Protein AF-A0A7C5U5Z0-F1 (afdb_monomer_lite)

Foldseek 3Di:
DDKDKDKAAALGGDCVVVCVVCVVLVHDPVVVRVVRNVVSVVVHRDIWIWMWDQDSPVRDIDIDIHD

Secondary structure (DSSP, 8-state):
-EEEEEEEETTB---HHHHHHHHHTT--HHHHHHHHHHHTGGGTTSEEEEEEEEETTTTEEEEEEE-

pLDDT: mean 81.44, std 4.47, range [64.06, 87.0]

Radius of gyration: 11.17 Å; chains: 1; bounding box: 28×21×24 Å

Sequence (67 aa):
MEKINLIVDAGKANLEQLSTKINSLGFNVNEIQKEINEKTKEFSGLKVNVTLILDKENEKYEIKVKA

Structure (mmCIF, N/CA/C/O backbone):
data_AF-A0A7C5U5Z0-F1
#
_entry.id   AF-A0A7C5U5Z0-F1
#
loop_
_atom_site.group_PDB
_atom_site.id
_atom_site.type_symbol
_atom_site.label_atom_id
_atom_site.label_alt_id
_atom_site.label_comp_id
_atom_site.label_asym_id
_atom_site.label_entity_id
_atom_site.label_seq_id
_atom_site.pdbx_PDB_ins_code
_atom_site.Cartn_x
_atom_site.Cartn_y
_atom_site.Cartn_z
_atom_site.occupancy
_atom_site.B_iso_or_equiv
_atom_site.auth_seq_id
_atom_site.auth_comp_id
_atom_site.auth_asym_id
_atom_site.auth_atom_id
_atom_site.pdbx_PDB_model_num
ATOM 1 N N . MET A 1 1 ? -16.285 2.051 1.112 1.00 73.69 1 MET A N 1
ATOM 2 C CA . MET A 1 1 ? -15.216 1.434 0.287 1.00 73.69 1 MET A CA 1
ATOM 3 C C . MET A 1 1 ? -14.876 2.299 -0.913 1.00 73.69 1 MET A C 1
ATOM 5 O O . MET A 1 1 ? -15.738 2.516 -1.757 1.00 73.69 1 MET A O 1
ATOM 9 N N . GLU A 1 2 ? -13.632 2.757 -1.021 1.00 81.88 2 GLU A N 1
ATOM 10 C CA . GLU A 1 2 ? -13.149 3.504 -2.186 1.00 81.88 2 GLU A CA 1
ATOM 11 C C . GLU A 1 2 ? -12.032 2.726 -2.888 1.00 81.88 2 GLU A C 1
ATOM 13 O O . GLU A 1 2 ? -11.103 2.263 -2.232 1.00 81.88 2 GLU A O 1
ATOM 18 N N . LYS A 1 3 ? -12.138 2.537 -4.210 1.00 84.88 3 LYS A N 1
ATOM 19 C CA . LYS A 1 3 ? -11.162 1.783 -5.012 1.00 84.88 3 LYS A CA 1
ATOM 20 C C . LYS A 1 3 ? -10.449 2.719 -5.967 1.00 84.88 3 LYS A C 1
ATOM 22 O O . LYS A 1 3 ? -11.100 3.449 -6.710 1.00 84.88 3 LYS A O 1
ATOM 27 N N . ILE A 1 4 ? -9.126 2.670 -5.967 1.00 82.94 4 ILE A N 1
ATOM 28 C CA . ILE A 1 4 ? -8.290 3.543 -6.782 1.00 82.94 4 ILE A CA 1
ATOM 29 C C . ILE A 1 4 ? -7.321 2.660 -7.553 1.00 82.94 4 ILE A C 1
ATOM 31 O O . ILE A 1 4 ? -6.553 1.911 -6.955 1.00 82.94 4 ILE A O 1
ATOM 35 N N . ASN A 1 5 ? -7.381 2.740 -8.879 1.00 84.44 5 ASN A N 1
ATOM 36 C CA . ASN A 1 5 ? -6.453 2.052 -9.765 1.00 84.44 5 ASN A CA 1
ATOM 37 C C . ASN A 1 5 ? -5.394 3.044 -10.218 1.00 84.44 5 ASN A C 1
ATOM 39 O O . ASN A 1 5 ? -5.727 4.124 -10.705 1.00 84.44 5 ASN A O 1
ATOM 43 N N . LEU A 1 6 ? -4.135 2.663 -10.075 1.00 80.25 6 LEU A N 1
ATOM 44 C CA . LEU A 1 6 ? -2.998 3.471 -10.469 1.00 80.25 6 LEU A CA 1
ATOM 45 C C . LEU A 1 6 ? -1.903 2.579 -11.040 1.00 80.25 6 LEU A C 1
ATOM 47 O O . LEU A 1 6 ? -1.783 1.404 -10.697 1.00 80.25 6 LEU A O 1
ATOM 51 N N . ILE A 1 7 ? -1.099 3.162 -11.916 1.00 83.31 7 ILE A N 1
ATOM 52 C CA . ILE A 1 7 ? 0.092 2.521 -12.455 1.00 83.31 7 ILE A CA 1
ATOM 53 C C . ILE A 1 7 ? 1.267 3.103 -11.689 1.00 83.31 7 ILE A C 1
ATOM 55 O O . ILE A 1 7 ? 1.439 4.322 -11.668 1.00 83.31 7 ILE A O 1
ATOM 59 N N . VAL A 1 8 ? 2.058 2.242 -11.063 1.00 82.62 8 VAL A N 1
ATOM 60 C CA . VAL A 1 8 ? 3.269 2.651 -10.357 1.00 82.62 8 VAL A CA 1
ATOM 61 C C . VAL A 1 8 ? 4.478 1.941 -10.933 1.00 82.62 8 VAL A C 1
ATOM 63 O O . VAL A 1 8 ? 4.394 0.795 -11.375 1.00 82.62 8 VAL A O 1
ATOM 66 N N . ASP A 1 9 ? 5.615 2.619 -10.914 1.00 84.75 9 ASP A N 1
ATOM 67 C CA . ASP A 1 9 ? 6.891 1.997 -11.229 1.00 84.75 9 ASP A CA 1
ATOM 68 C C . ASP A 1 9 ? 7.320 1.126 -10.044 1.00 84.75 9 ASP A C 1
ATOM 70 O O . ASP A 1 9 ? 7.471 1.595 -8.913 1.00 84.75 9 ASP A O 1
ATOM 74 N N . ALA A 1 10 ? 7.480 -0.169 -10.285 1.00 77.50 10 ALA A N 1
ATOM 75 C CA . ALA A 1 10 ? 7.940 -1.107 -9.276 1.00 77.50 10 ALA A CA 1
ATOM 76 C C . ALA A 1 10 ? 9.346 -0.739 -8.787 1.00 77.50 10 ALA A C 1
ATOM 78 O O . ALA A 1 10 ? 10.179 -0.248 -9.553 1.00 77.50 10 ALA A O 1
ATOM 79 N N . GLY A 1 11 ? 9.602 -0.929 -7.492 1.00 73.62 11 GLY A N 1
ATOM 80 C CA . GLY A 1 11 ? 10.826 -0.440 -6.841 1.00 73.62 11 GLY A CA 1
ATOM 81 C C . GLY A 1 11 ? 10.813 1.063 -6.514 1.00 73.62 11 GLY A C 1
ATOM 82 O O . GLY A 1 11 ? 11.623 1.531 -5.707 1.00 73.62 11 GLY A O 1
ATOM 83 N N . LYS A 1 12 ? 9.883 1.826 -7.103 1.00 76.31 12 LYS A N 1
ATOM 84 C CA . LYS A 1 12 ? 9.711 3.264 -6.878 1.00 76.31 12 LYS A CA 1
ATOM 85 C C . LYS A 1 12 ? 8.231 3.644 -6.910 1.00 76.31 12 LYS A C 1
ATOM 87 O O . LYS A 1 12 ? 7.826 4.569 -7.614 1.00 76.31 12 LYS A O 1
ATOM 92 N N . ALA A 1 13 ? 7.428 2.892 -6.157 1.00 72.38 13 ALA A N 1
ATOM 93 C CA . ALA A 1 13 ? 5.982 3.004 -6.220 1.00 72.38 13 ALA A CA 1
ATOM 94 C C . ALA A 1 13 ? 5.526 4.438 -5.911 1.00 72.38 13 ALA A C 1
ATOM 96 O O . ALA A 1 13 ? 5.682 4.912 -4.785 1.00 72.38 13 ALA A O 1
ATOM 97 N N . ASN A 1 14 ? 4.975 5.134 -6.911 1.00 74.00 14 ASN A N 1
ATOM 98 C CA . ASN A 1 14 ? 4.516 6.502 -6.723 1.00 74.00 14 ASN A CA 1
ATOM 99 C C . ASN A 1 14 ? 3.129 6.505 -6.076 1.00 74.00 14 ASN A C 1
ATOM 101 O O . ASN A 1 14 ? 2.107 6.342 -6.744 1.00 74.00 14 ASN A O 1
ATOM 105 N N . LEU A 1 15 ? 3.108 6.690 -4.758 1.00 74.75 15 LEU A N 1
ATOM 106 C CA . LEU A 1 15 ? 1.878 6.803 -3.985 1.00 74.75 15 LEU A CA 1
ATOM 107 C C . LEU A 1 15 ? 1.430 8.245 -3.757 1.00 74.75 15 LEU A C 1
ATOM 109 O O . LEU A 1 15 ? 0.479 8.426 -3.006 1.00 74.75 15 LEU A O 1
ATOM 113 N N . GLU A 1 16 ? 2.029 9.268 -4.377 1.00 74.12 16 GLU A N 1
ATOM 114 C CA . GLU A 1 16 ? 1.623 10.669 -4.151 1.00 74.12 16 GLU A CA 1
ATOM 115 C C . GLU A 1 16 ? 0.115 10.870 -4.334 1.00 74.12 16 GLU A C 1
ATOM 117 O O . GLU A 1 16 ? -0.544 11.438 -3.466 1.00 74.12 16 GLU A O 1
ATOM 122 N N . GLN A 1 17 ? -0.466 10.316 -5.401 1.00 72.62 17 GLN A N 1
ATOM 123 C CA . GLN A 1 17 ? -1.903 10.449 -5.671 1.00 72.62 17 GLN A CA 1
ATOM 124 C C . GLN A 1 17 ? -2.790 9.741 -4.635 1.00 72.62 17 GLN A C 1
ATOM 126 O O . GLN A 1 17 ? -3.940 10.124 -4.423 1.00 72.62 17 GLN A O 1
ATOM 131 N N . LEU A 1 18 ? -2.263 8.706 -3.980 1.00 76.00 18 LEU A N 1
ATOM 132 C CA . LEU A 1 18 ? -2.946 7.983 -2.910 1.00 76.00 18 LEU A CA 1
ATOM 133 C C . LEU A 1 18 ? -2.658 8.565 -1.533 1.00 76.00 18 LEU A C 1
ATOM 135 O O . LEU A 1 18 ? -3.475 8.407 -0.630 1.00 76.00 18 LEU A O 1
ATOM 139 N N . SER A 1 19 ? -1.526 9.244 -1.374 1.00 77.00 19 SER A N 1
ATOM 140 C CA . SER A 1 19 ? -1.040 9.767 -0.104 1.00 77.00 19 SER A CA 1
ATOM 141 C C . SER A 1 19 ? -2.057 10.716 0.521 1.00 77.00 19 SER A C 1
ATOM 143 O O . SER A 1 19 ? -2.361 10.591 1.703 1.00 77.00 19 SER A O 1
ATOM 145 N N . THR A 1 20 ? -2.683 11.571 -0.294 1.00 79.25 20 THR A N 1
ATOM 146 C CA . THR A 1 20 ? -3.740 12.494 0.131 1.00 79.25 20 THR A CA 1
ATOM 147 C C . THR A 1 20 ? -4.965 11.754 0.669 1.00 79.25 20 THR A C 1
ATOM 149 O O . THR A 1 20 ? -5.512 12.139 1.699 1.00 79.25 20 THR A O 1
ATOM 152 N N . LYS A 1 21 ? -5.384 10.663 0.012 1.00 81.06 21 LYS A N 1
ATOM 153 C CA . LYS A 1 21 ? -6.553 9.875 0.431 1.00 81.06 21 LYS A CA 1
ATOM 154 C C . LYS A 1 21 ? -6.262 9.031 1.665 1.00 81.06 21 LYS A C 1
ATOM 156 O O . LYS A 1 21 ? -7.029 9.069 2.615 1.00 81.06 21 LYS A O 1
ATOM 161 N N . ILE A 1 22 ? -5.140 8.319 1.672 1.00 79.94 22 ILE A N 1
ATOM 162 C CA . ILE A 1 22 ? -4.665 7.511 2.800 1.00 79.94 22 ILE A CA 1
ATOM 163 C C . ILE A 1 22 ? -4.531 8.390 4.056 1.00 79.94 22 ILE A C 1
ATOM 165 O O . ILE A 1 22 ? -5.058 8.036 5.108 1.00 79.94 22 ILE A O 1
ATOM 169 N N . ASN A 1 23 ? -3.906 9.566 3.933 1.00 79.44 23 ASN A N 1
ATOM 170 C CA . ASN A 1 23 ? -3.756 10.513 5.037 1.00 79.44 23 ASN A CA 1
ATOM 171 C C . ASN A 1 23 ? -5.115 11.055 5.516 1.00 79.44 23 ASN A C 1
ATOM 173 O O . ASN A 1 23 ? -5.393 11.036 6.711 1.00 79.44 23 ASN A O 1
ATOM 177 N N . SER A 1 24 ? -6.011 11.423 4.591 1.00 81.94 24 SER A N 1
ATOM 178 C CA . SER A 1 24 ? -7.377 11.862 4.925 1.00 81.94 24 SER A CA 1
ATOM 179 C C . SER A 1 24 ? -8.222 10.786 5.624 1.00 81.94 24 SER A C 1
ATOM 181 O O . SER A 1 24 ? -9.273 11.106 6.185 1.00 81.94 24 SER A O 1
ATOM 183 N N . LEU A 1 25 ? -7.803 9.523 5.564 1.00 79.69 25 LEU A N 1
ATOM 184 C CA . LEU A 1 25 ? -8.447 8.392 6.224 1.00 79.69 25 LEU A CA 1
ATOM 185 C C . LEU A 1 25 ? -7.734 7.955 7.511 1.00 79.69 25 LEU A C 1
ATOM 187 O O . LEU A 1 25 ? -8.217 7.043 8.169 1.00 79.69 25 LEU A O 1
ATOM 191 N N . GLY A 1 26 ? -6.621 8.599 7.877 1.00 79.81 26 GLY A N 1
ATOM 192 C CA . GLY A 1 26 ? -5.854 8.277 9.085 1.00 79.81 26 GLY A CA 1
ATOM 193 C C . GLY A 1 26 ? -4.865 7.117 8.926 1.00 79.81 26 GLY A C 1
ATOM 194 O O . GLY A 1 26 ? -4.308 6.646 9.913 1.00 79.81 26 GLY A O 1
ATOM 195 N N . PHE A 1 27 ? -4.612 6.656 7.702 1.00 83.50 27 PHE A N 1
ATOM 196 C CA . PHE A 1 27 ? -3.662 5.579 7.436 1.00 83.50 27 PHE A CA 1
ATOM 197 C C . PHE A 1 27 ? -2.235 6.099 7.226 1.00 83.50 27 PHE A C 1
ATOM 199 O O . PHE A 1 27 ? -2.005 7.214 6.752 1.00 83.50 27 PHE A O 1
ATOM 206 N N . ASN A 1 28 ? -1.247 5.248 7.514 1.00 84.44 28 ASN A N 1
ATOM 207 C CA . ASN A 1 28 ? 0.160 5.564 7.287 1.00 84.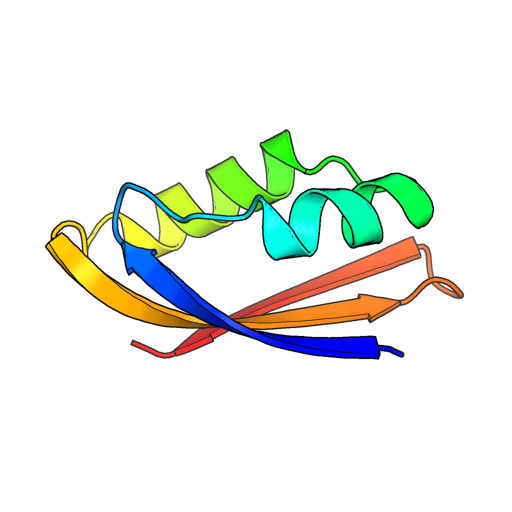44 28 ASN A CA 1
ATOM 208 C C . ASN A 1 28 ? 0.581 5.262 5.843 1.00 84.44 28 ASN A C 1
ATOM 210 O O . ASN A 1 28 ? 0.810 4.114 5.467 1.00 84.44 28 ASN A O 1
ATOM 214 N N . VAL A 1 29 ? 0.765 6.319 5.047 1.00 83.81 29 VAL A N 1
ATOM 215 C CA . VAL A 1 29 ? 1.254 6.229 3.657 1.00 83.81 29 VAL A CA 1
ATOM 216 C C . VAL A 1 29 ? 2.620 5.550 3.581 1.00 83.81 29 VAL A C 1
ATOM 218 O O . VAL A 1 29 ? 2.845 4.737 2.694 1.00 83.81 29 VAL A O 1
ATOM 221 N N . ASN A 1 30 ? 3.524 5.857 4.516 1.00 83.25 30 ASN A N 1
ATOM 222 C CA . ASN A 1 30 ? 4.883 5.310 4.520 1.00 83.25 30 ASN A CA 1
ATOM 223 C C . ASN A 1 30 ? 4.906 3.782 4.666 1.00 83.25 30 ASN A C 1
ATOM 225 O O . ASN A 1 30 ? 5.677 3.120 3.975 1.00 83.25 30 ASN A O 1
ATOM 229 N N . GLU A 1 31 ? 4.049 3.229 5.528 1.00 86.25 31 GLU A N 1
ATOM 230 C CA . GLU A 1 31 ? 3.906 1.778 5.724 1.00 86.25 31 GLU A CA 1
ATOM 231 C C . GLU A 1 31 ? 3.416 1.116 4.432 1.00 86.25 31 GLU A C 1
ATOM 233 O O . GLU A 1 31 ? 4.073 0.223 3.903 1.00 86.25 31 GLU A O 1
ATOM 238 N N . ILE A 1 32 ? 2.333 1.644 3.853 1.00 84.00 32 ILE A N 1
ATOM 239 C CA . ILE A 1 32 ? 1.753 1.164 2.590 1.00 84.00 32 ILE A CA 1
ATOM 240 C C . ILE A 1 32 ? 2.766 1.246 1.443 1.00 84.00 32 ILE A C 1
ATOM 242 O O . ILE A 1 32 ? 2.899 0.311 0.655 1.00 84.00 32 ILE A O 1
ATOM 246 N N . GLN A 1 33 ? 3.507 2.353 1.353 1.00 83.38 33 GLN A N 1
ATOM 247 C CA . GLN A 1 33 ? 4.552 2.548 0.351 1.00 83.38 33 GLN A CA 1
ATOM 248 C C . GLN A 1 33 ? 5.641 1.505 0.479 1.00 83.38 33 GLN A C 1
ATOM 250 O O . GLN A 1 33 ? 6.047 0.919 -0.521 1.00 83.38 33 GLN A O 1
ATOM 255 N N . LYS A 1 34 ? 6.105 1.261 1.702 1.00 86.25 34 LYS A N 1
ATOM 256 C CA . LYS A 1 34 ? 7.130 0.263 1.971 1.00 86.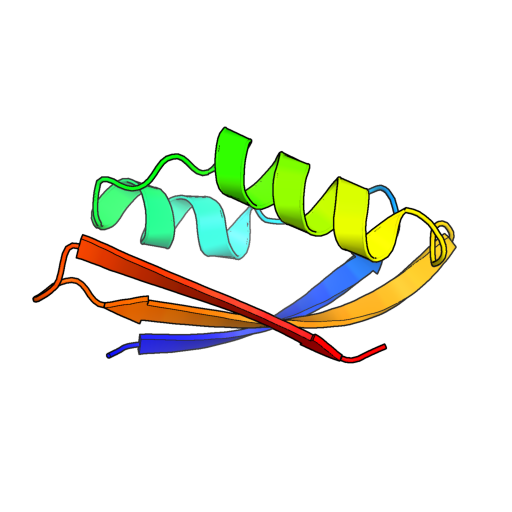25 34 LYS A CA 1
ATOM 257 C C . LYS A 1 34 ? 6.632 -1.137 1.622 1.00 86.25 34 LYS A C 1
ATOM 259 O O . LYS A 1 34 ? 7.366 -1.883 0.984 1.00 86.25 34 LYS A O 1
ATOM 264 N N . GLU A 1 35 ? 5.386 -1.460 1.960 1.00 86.38 35 GLU A N 1
ATOM 265 C CA . GLU A 1 35 ? 4.776 -2.760 1.678 1.00 86.38 35 GLU A CA 1
ATOM 266 C C . GLU A 1 35 ? 4.598 -3.004 0.172 1.00 86.38 35 GLU A C 1
ATOM 268 O O . GLU A 1 35 ? 4.952 -4.069 -0.336 1.00 86.38 35 GLU A O 1
ATOM 273 N N . ILE A 1 36 ? 4.125 -1.995 -0.570 1.00 84.38 36 ILE A N 1
ATOM 274 C CA . ILE A 1 36 ? 4.064 -2.044 -2.036 1.00 84.38 36 ILE A CA 1
ATOM 275 C C . ILE A 1 36 ? 5.466 -2.179 -2.607 1.00 84.38 36 ILE A C 1
ATOM 277 O O . ILE A 1 36 ? 5.674 -2.992 -3.502 1.00 84.38 36 ILE A O 1
ATOM 281 N N . ASN A 1 37 ? 6.434 -1.415 -2.106 1.00 84.44 37 ASN A N 1
ATOM 282 C CA . ASN A 1 37 ? 7.790 -1.447 -2.630 1.00 84.44 37 ASN A CA 1
ATOM 283 C C . ASN A 1 37 ? 8.474 -2.795 -2.387 1.00 84.44 37 ASN A C 1
ATOM 285 O O . ASN A 1 37 ? 9.185 -3.268 -3.259 1.00 84.44 37 ASN A O 1
ATOM 289 N N . GLU A 1 38 ? 8.225 -3.439 -1.245 1.00 87.00 38 GLU A N 1
ATOM 290 C CA . GLU A 1 38 ? 8.703 -4.794 -0.944 1.00 87.00 38 GLU A CA 1
ATOM 291 C C . GLU A 1 38 ? 8.018 -5.843 -1.830 1.00 87.00 38 GLU A C 1
ATOM 293 O O . GLU A 1 38 ? 8.702 -6.668 -2.429 1.00 87.00 38 GLU A O 1
ATOM 298 N N . LYS A 1 39 ? 6.689 -5.773 -2.001 1.00 84.69 39 LYS A N 1
ATOM 299 C CA . LYS A 1 39 ? 5.939 -6.685 -2.890 1.00 84.69 39 LYS A CA 1
ATOM 300 C C . LYS A 1 39 ? 6.277 -6.493 -4.370 1.00 84.69 39 LYS A C 1
ATOM 302 O O . LYS A 1 39 ? 6.197 -7.434 -5.148 1.00 84.69 39 LYS A O 1
ATOM 307 N N . THR A 1 40 ? 6.623 -5.271 -4.769 1.00 83.62 40 THR A N 1
ATOM 308 C CA . THR A 1 40 ? 6.998 -4.923 -6.149 1.00 83.62 40 THR A CA 1
ATOM 309 C C . THR A 1 40 ? 8.508 -4.913 -6.367 1.00 83.62 40 THR A C 1
ATOM 311 O O . THR A 1 40 ? 8.961 -4.646 -7.474 1.00 83.62 40 THR A O 1
ATOM 314 N N . LYS A 1 41 ? 9.308 -5.239 -5.349 1.00 84.12 41 LYS A N 1
ATOM 315 C CA . LYS A 1 41 ? 10.776 -5.184 -5.391 1.00 84.12 41 LYS A CA 1
ATOM 316 C C . LYS A 1 41 ? 11.363 -6.077 -6.475 1.00 84.12 41 LYS A C 1
ATOM 318 O O . LYS A 1 41 ? 12.315 -5.694 -7.144 1.00 84.12 41 LYS A O 1
ATOM 323 N N . GLU A 1 42 ? 10.757 -7.243 -6.674 1.00 82.38 42 GLU A N 1
ATOM 324 C CA . GLU A 1 42 ? 11.139 -8.210 -7.710 1.00 82.38 42 GLU A CA 1
ATOM 325 C C . GLU A 1 42 ? 10.807 -7.719 -9.125 1.00 82.38 42 GLU A C 1
ATOM 327 O O . GLU A 1 42 ? 11.423 -8.143 -10.096 1.00 82.38 42 GLU A O 1
ATOM 332 N N . PHE A 1 43 ? 9.876 -6.774 -9.236 1.00 82.44 43 PHE A N 1
ATOM 333 C CA . PHE A 1 43 ? 9.459 -6.159 -10.491 1.00 82.44 43 PHE A CA 1
ATOM 334 C C . PHE A 1 43 ? 10.165 -4.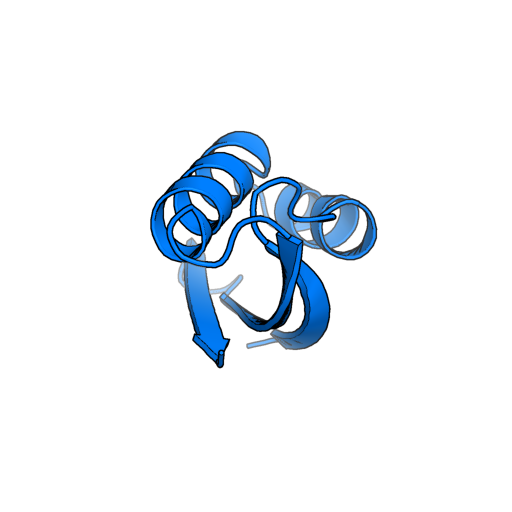819 -10.734 1.00 82.44 43 PHE A C 1
ATOM 336 O O . PHE A 1 43 ? 9.785 -4.101 -11.654 1.00 82.44 43 PHE A O 1
ATOM 343 N N . SER A 1 44 ? 11.157 -4.452 -9.909 1.00 78.31 44 SER A N 1
ATOM 344 C CA . SER A 1 44 ? 11.830 -3.150 -9.963 1.00 78.31 44 SER A CA 1
ATOM 345 C C . SER A 1 44 ? 12.319 -2.823 -11.377 1.00 78.31 44 SER A C 1
ATOM 347 O O . SER A 1 44 ? 13.108 -3.568 -11.957 1.00 78.31 44 SER A O 1
ATOM 349 N N . GLY A 1 45 ? 11.824 -1.717 -11.942 1.00 77.44 45 GLY A N 1
ATOM 350 C CA . GLY A 1 45 ? 12.055 -1.341 -13.344 1.00 77.44 45 GLY A CA 1
ATOM 351 C C . GLY A 1 45 ? 10.924 -1.698 -14.322 1.00 77.44 45 GLY A C 1
ATOM 352 O O . GLY A 1 45 ? 11.034 -1.377 -15.505 1.00 77.44 45 GLY A O 1
ATOM 353 N N . LEU A 1 46 ? 9.831 -2.306 -13.852 1.00 84.19 46 LEU A N 1
ATOM 354 C CA . LEU A 1 46 ? 8.602 -2.556 -14.615 1.00 84.19 46 LEU A CA 1
ATOM 355 C C . LEU A 1 46 ? 7.438 -1.700 -14.093 1.00 84.19 46 LEU A C 1
ATOM 357 O O . LEU A 1 46 ? 7.423 -1.259 -12.944 1.00 84.19 46 LEU A O 1
ATOM 361 N N . LYS A 1 47 ? 6.426 -1.479 -14.937 1.00 83.19 47 LYS A N 1
ATOM 362 C CA . LYS A 1 47 ? 5.175 -0.826 -14.529 1.00 83.19 47 LYS A CA 1
ATOM 363 C C . LYS A 1 47 ? 4.218 -1.858 -13.961 1.00 83.19 47 LYS A C 1
ATOM 365 O O . LYS A 1 47 ? 3.865 -2.807 -14.653 1.00 83.19 47 LYS A O 1
ATOM 370 N N . VAL A 1 48 ? 3.764 -1.635 -12.735 1.00 84.75 48 VAL A N 1
ATOM 371 C CA . VAL A 1 48 ? 2.844 -2.527 -12.032 1.00 84.75 48 VAL A CA 1
ATOM 372 C C . VAL A 1 48 ? 1.541 -1.788 -11.760 1.00 84.75 48 VAL A C 1
ATOM 374 O O . VAL A 1 48 ? 1.532 -0.642 -11.306 1.00 84.75 48 VAL A O 1
ATOM 377 N N . ASN A 1 49 ? 0.417 -2.438 -12.057 1.00 86.56 49 ASN A N 1
ATOM 378 C CA . ASN A 1 49 ? -0.895 -1.893 -11.744 1.00 86.56 49 ASN A CA 1
ATOM 379 C C . ASN A 1 49 ? -1.202 -2.158 -10.275 1.00 86.56 49 ASN A C 1
ATOM 381 O O . ASN A 1 49 ? -1.261 -3.303 -9.838 1.00 86.56 49 ASN A O 1
ATOM 385 N N . VAL A 1 50 ? -1.437 -1.107 -9.505 1.00 85.56 50 VAL A N 1
ATOM 386 C CA . VAL A 1 50 ? -1.835 -1.219 -8.106 1.00 85.56 50 VAL A CA 1
ATOM 387 C C . VAL A 1 50 ? -3.266 -0.731 -7.963 1.00 85.56 50 VAL A C 1
ATOM 389 O O . VAL A 1 50 ? -3.627 0.370 -8.376 1.00 85.56 50 VAL A O 1
ATOM 392 N N . THR A 1 51 ? -4.094 -1.571 -7.359 1.00 86.50 51 THR A N 1
ATOM 393 C CA . THR A 1 51 ? -5.437 -1.227 -6.916 1.00 86.50 51 THR A CA 1
ATOM 394 C C . THR A 1 51 ? -5.404 -1.070 -5.406 1.00 86.50 51 THR A C 1
ATOM 396 O O . THR A 1 51 ? -5.214 -2.048 -4.684 1.00 86.50 51 THR A O 1
ATOM 399 N N . LEU A 1 52 ? -5.611 0.149 -4.922 1.00 84.75 52 LEU A N 1
ATOM 400 C CA . LEU A 1 52 ? -5.775 0.413 -3.501 1.00 84.75 52 LEU A CA 1
ATOM 401 C C . LEU A 1 52 ? -7.261 0.482 -3.164 1.00 84.75 52 LEU A C 1
ATOM 403 O O . LEU A 1 52 ? -8.025 1.189 -3.822 1.00 84.75 52 LEU A O 1
ATOM 407 N N . ILE A 1 53 ? -7.664 -0.255 -2.139 1.00 86.75 53 ILE A N 1
ATOM 408 C CA . ILE A 1 53 ? -9.025 -0.273 -1.619 1.00 86.75 53 ILE A CA 1
ATOM 409 C C . ILE A 1 53 ? -8.968 0.267 -0.200 1.00 86.75 53 ILE A C 1
ATOM 411 O O . ILE A 1 53 ? -8.289 -0.294 0.653 1.00 86.75 53 ILE A O 1
ATOM 415 N N . LEU A 1 54 ? -9.662 1.369 0.043 1.00 83.19 54 LEU A N 1
ATOM 416 C CA . LEU A 1 54 ? -9.672 2.054 1.325 1.00 83.19 54 LEU A CA 1
ATOM 417 C C 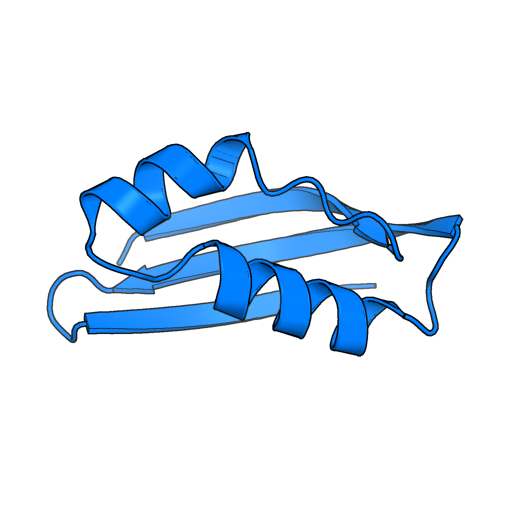. LEU A 1 54 ? -11.043 1.921 1.987 1.00 83.19 54 LEU A C 1
ATOM 419 O O . LEU A 1 54 ? -12.085 2.215 1.383 1.00 83.19 54 LEU A O 1
ATOM 423 N N . ASP A 1 55 ? -11.030 1.487 3.241 1.00 85.06 55 ASP A N 1
ATOM 424 C CA . ASP A 1 55 ? -12.205 1.247 4.064 1.00 85.06 55 ASP A CA 1
ATOM 425 C C . ASP A 1 55 ? -12.163 2.157 5.295 1.00 85.06 55 ASP A C 1
ATOM 427 O O . ASP A 1 55 ? -11.530 1.853 6.304 1.00 85.06 55 ASP A O 1
ATOM 431 N N . LYS A 1 56 ? -12.822 3.319 5.185 1.00 78.69 56 LYS A N 1
ATOM 432 C CA . LYS A 1 56 ? -12.922 4.295 6.281 1.00 78.69 56 LYS A CA 1
ATOM 433 C C . LYS A 1 56 ? -13.701 3.745 7.477 1.00 78.69 56 LYS A C 1
ATOM 435 O O . LYS A 1 56 ? -13.440 4.139 8.602 1.00 78.69 56 LYS A O 1
ATOM 440 N N . GLU A 1 57 ? -14.675 2.876 7.221 1.00 81.31 57 GLU A N 1
ATOM 441 C CA . GLU A 1 57 ? -15.571 2.342 8.251 1.00 81.31 57 GLU A CA 1
ATOM 442 C C . GLU A 1 57 ? -14.873 1.315 9.138 1.00 81.31 57 GLU A C 1
ATOM 444 O O . GLU A 1 57 ? -15.129 1.262 10.335 1.00 81.31 57 GLU A O 1
ATOM 449 N N . ASN A 1 58 ? -13.978 0.517 8.556 1.00 81.19 58 ASN A N 1
ATOM 450 C CA . ASN A 1 58 ? -13.260 -0.531 9.276 1.00 81.19 58 ASN A CA 1
ATOM 451 C C . ASN A 1 58 ? -11.827 -0.148 9.645 1.00 81.19 58 ASN A C 1
ATOM 453 O O . A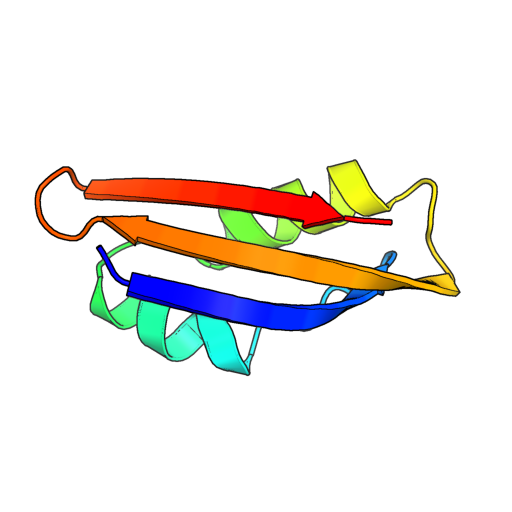SN A 1 58 ? -11.121 -0.997 10.185 1.00 81.19 58 ASN A O 1
ATOM 457 N N . GLU A 1 59 ? -11.376 1.059 9.287 1.00 76.88 59 GLU A N 1
ATOM 458 C CA . GLU A 1 59 ? -9.962 1.444 9.351 1.00 76.88 59 GLU A CA 1
ATOM 459 C C . GLU A 1 59 ? -9.075 0.349 8.730 1.00 76.88 59 GLU A C 1
ATOM 461 O O . GLU A 1 59 ? -8.054 -0.069 9.277 1.00 76.88 59 GLU A O 1
ATOM 466 N N . LYS A 1 60 ? -9.493 -0.158 7.564 1.00 83.19 60 LYS A N 1
ATOM 467 C CA . LYS A 1 60 ? -8.734 -1.144 6.792 1.00 83.19 60 LYS A CA 1
ATOM 468 C C . LYS A 1 60 ? -8.371 -0.592 5.429 1.00 83.19 60 LYS A C 1
ATOM 470 O O . LYS A 1 60 ? -9.140 0.125 4.793 1.00 83.19 60 LYS A O 1
ATOM 475 N N . TYR A 1 61 ? -7.202 -0.986 4.955 1.00 84.81 61 TYR A N 1
ATOM 476 C CA . TYR A 1 61 ? -6.784 -0.782 3.581 1.00 84.81 61 TYR A CA 1
ATOM 477 C C . TYR A 1 61 ? -6.374 -2.126 2.988 1.00 84.81 61 TYR A C 1
ATOM 479 O O . TYR A 1 61 ? -5.831 -2.987 3.675 1.00 84.81 61 TYR A O 1
ATOM 487 N N . GLU A 1 62 ? -6.653 -2.315 1.707 1.00 86.06 62 GLU A N 1
ATOM 488 C CA . GLU A 1 62 ? -6.245 -3.491 0.954 1.00 86.06 62 GLU A CA 1
ATOM 489 C C . GLU A 1 62 ? -5.479 -3.037 -0.285 1.00 86.06 62 GLU A C 1
ATOM 491 O O . GLU A 1 62 ? -5.933 -2.194 -1.062 1.00 86.06 62 GLU A O 1
ATOM 496 N N . ILE A 1 63 ? -4.290 -3.602 -0.455 1.00 85.19 63 ILE A N 1
ATOM 497 C CA . ILE A 1 63 ? -3.392 -3.312 -1.564 1.00 85.19 63 ILE A CA 1
ATOM 498 C C . ILE A 1 63 ? -3.417 -4.520 -2.491 1.00 85.19 63 ILE A C 1
ATOM 500 O O . ILE A 1 63 ? -2.971 -5.610 -2.131 1.00 85.19 63 ILE A O 1
ATOM 504 N N . LYS A 1 64 ? -3.913 -4.331 -3.709 1.00 85.88 64 LYS A N 1
ATOM 505 C CA . LYS A 1 64 ? -3.881 -5.343 -4.763 1.00 85.88 64 LYS A CA 1
ATOM 506 C C . LYS A 1 64 ? -2.856 -4.956 -5.807 1.00 85.88 64 LYS A C 1
ATOM 508 O O . LYS A 1 64 ? -3.077 -4.057 -6.609 1.00 85.88 64 LYS A O 1
ATOM 513 N N . VAL A 1 65 ? -1.738 -5.665 -5.794 1.00 81.88 65 VAL A N 1
ATOM 514 C CA . VAL A 1 65 ? -0.693 -5.548 -6.807 1.00 81.88 65 VAL A CA 1
ATOM 515 C C . VAL A 1 65 ? -1.039 -6.495 -7.960 1.00 81.88 65 VAL A C 1
ATOM 517 O O . VAL A 1 65 ? -1.217 -7.692 -7.745 1.00 81.88 65 VAL A O 1
ATOM 520 N N . LYS A 1 66 ? -1.174 -5.956 -9.171 1.00 78.69 66 LYS A N 1
ATOM 521 C CA . LYS A 1 66 ? -1.326 -6.686 -10.434 1.00 78.69 66 LYS A CA 1
ATOM 522 C C . LYS A 1 66 ? -0.133 -6.352 -11.331 1.00 78.69 66 LYS A C 1
ATOM 524 O O . LYS A 1 66 ? -0.105 -5.289 -11.955 1.00 78.69 66 LYS A O 1
ATOM 529 N N . ALA A 1 67 ? 0.857 -7.239 -11.325 1.00 64.06 67 ALA A N 1
ATOM 530 C CA . ALA A 1 67 ? 1.947 -7.240 -12.297 1.00 64.06 67 ALA A CA 1
ATOM 531 C C . ALA A 1 67 ? 1.464 -7.804 -13.640 1.00 64.06 67 ALA A C 1
ATOM 533 O O . ALA A 1 67 ? 0.568 -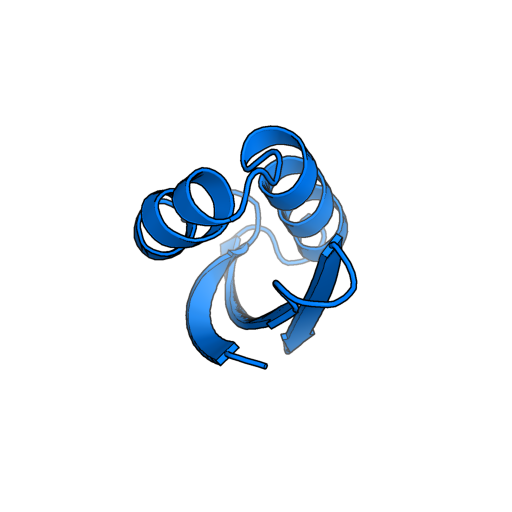8.683 -13.611 1.00 64.06 67 ALA A O 1
#